Protein AF-A0A972MSM3-F1 (afdb_monomer)

pLDDT: mean 96.35, std 5.12, range [65.38, 98.5]

Sequence (62 aa):
GDAGILVDPDDEEALARHLQRLDTDETLRLILSKKGRKRAKLFSWKDSAKKLYETARDVAKT

Secondary structure (DSSP, 8-state):
--SS----TT-HHHHHHHHHHHHH-HHHHHHHHHHHHHHHTT--HHHHHHHHHHHHHHHTT-

Mean predicted aligned error: 3.73 Å

Foldseek 3Di:
DPLDDDDDPVCPVVVVVRVVCCVVPVVVVVSSVVVVVVVCVVDDPVVVVVVVVVVVVVVVVD

Radius of gyration: 18.45 Å; Cα contacts (8 Å, |Δi|>4): 18; chains: 1; bounding box: 41×22×46 Å

Structure (mmCIF, N/CA/C/O backbone):
data_AF-A0A972MSM3-F1
#
_entry.id   AF-A0A972MSM3-F1
#
loop_
_atom_site.group_PDB
_atom_site.id
_atom_site.type_symbol
_atom_site.label_atom_id
_atom_site.label_alt_id
_atom_site.label_comp_id
_atom_site.label_asym_id
_atom_site.label_entity_id
_atom_site.label_seq_id
_atom_site.pdbx_PDB_ins_code
_atom_site.Cartn_x
_atom_site.Cartn_y
_atom_site.Cartn_z
_atom_site.occupancy
_atom_site.B_iso_or_equiv
_atom_site.auth_seq_id
_atom_site.auth_comp_id
_atom_site.auth_asym_id
_atom_site.auth_atom_id
_atom_site.pdbx_PDB_model_num
ATOM 1 N N . GLY A 1 1 ? 1.753 -8.165 1.042 1.00 76.75 1 GLY A N 1
ATOM 2 C CA . GLY A 1 1 ? 2.661 -7.363 1.899 1.00 76.75 1 GLY A CA 1
ATOM 3 C C . GLY A 1 1 ? 2.057 -7.235 3.286 1.00 76.75 1 GLY A C 1
ATOM 4 O O . GLY A 1 1 ? 0.941 -7.690 3.458 1.00 76.75 1 GLY A O 1
ATOM 5 N N . ASP A 1 2 ? 2.742 -6.627 4.258 1.00 91.12 2 ASP A N 1
ATOM 6 C CA . ASP A 1 2 ? 2.266 -6.534 5.657 1.00 91.12 2 ASP A CA 1
ATOM 7 C C . ASP A 1 2 ? 1.627 -5.174 6.018 1.00 91.12 2 ASP A C 1
ATOM 9 O O . ASP A 1 2 ? 1.332 -4.901 7.183 1.00 91.12 2 ASP A O 1
ATOM 13 N N . ALA A 1 3 ? 1.459 -4.307 5.014 1.00 95.50 3 ALA A N 1
ATOM 14 C CA . ALA A 1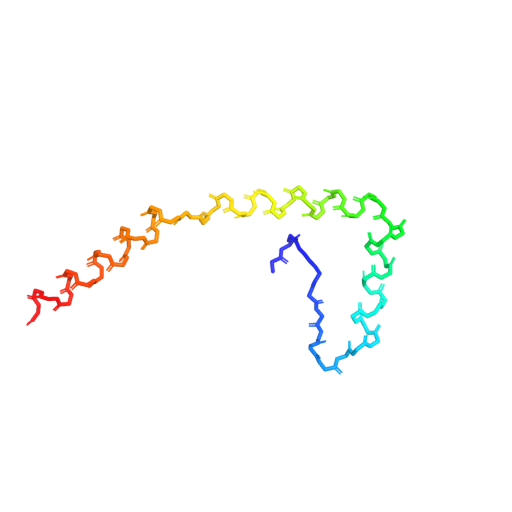 3 ? 0.974 -2.933 5.130 1.00 95.50 3 ALA A CA 1
ATOM 15 C C . ALA A 1 3 ? -0.522 -2.762 4.800 1.00 95.50 3 ALA A C 1
ATOM 17 O O . ALA A 1 3 ? -1.001 -1.635 4.708 1.00 95.50 3 ALA A O 1
ATOM 18 N N . GLY A 1 4 ? -1.242 -3.864 4.606 1.00 95.81 4 GLY A N 1
ATOM 19 C CA . GLY A 1 4 ? -2.669 -3.898 4.306 1.00 95.81 4 GLY A CA 1
ATOM 20 C C . GLY A 1 4 ? -3.235 -5.290 4.570 1.00 95.81 4 GLY A C 1
ATOM 21 O O . GLY A 1 4 ? -2.493 -6.200 4.947 1.00 95.81 4 GLY A O 1
ATOM 22 N N . ILE A 1 5 ? -4.539 -5.438 4.372 1.00 96.81 5 ILE A N 1
ATOM 23 C CA . ILE A 1 5 ? -5.245 -6.716 4.461 1.00 96.81 5 ILE A CA 1
ATOM 24 C C . ILE A 1 5 ? -5.446 -7.218 3.029 1.00 96.81 5 ILE A C 1
ATOM 26 O O . ILE A 1 5 ? -5.877 -6.451 2.172 1.00 96.81 5 ILE A O 1
ATOM 30 N N . LEU A 1 6 ? -5.080 -8.471 2.765 1.00 96.50 6 LEU A N 1
ATOM 31 C CA . LEU A 1 6 ? -5.388 -9.139 1.503 1.00 96.50 6 LEU A CA 1
ATOM 32 C C . LEU A 1 6 ? -6.675 -9.933 1.682 1.00 96.50 6 LEU A C 1
ATOM 34 O O . LEU A 1 6 ? -6.850 -10.584 2.711 1.00 96.50 6 LEU A O 1
ATOM 38 N N . VAL A 1 7 ? -7.540 -9.865 0.681 1.00 96.44 7 VAL A N 1
ATOM 39 C CA . VAL A 1 7 ? -8.799 -10.604 0.615 1.00 96.44 7 VAL A CA 1
ATOM 40 C C . VAL A 1 7 ? -8.857 -11.339 -0.715 1.00 96.44 7 VAL A C 1
ATOM 42 O O . VAL A 1 7 ? -8.225 -10.903 -1.682 1.00 96.44 7 VAL A O 1
ATOM 45 N N . ASP A 1 8 ? -9.574 -12.456 -0.741 1.00 97.12 8 ASP A N 1
ATOM 46 C CA . ASP A 1 8 ? -9.953 -13.093 -1.996 1.00 97.12 8 ASP A CA 1
ATOM 47 C C . ASP A 1 8 ? -10.859 -12.117 -2.775 1.00 97.12 8 ASP A C 1
ATOM 49 O O . ASP A 1 8 ? -11.805 -11.593 -2.179 1.00 97.12 8 ASP A O 1
ATOM 53 N N . PRO A 1 9 ? -10.555 -11.788 -4.046 1.00 96.56 9 PRO A N 1
ATOM 54 C CA . PRO A 1 9 ? -11.383 -10.877 -4.832 1.00 96.56 9 PRO A CA 1
ATOM 55 C C . PRO A 1 9 ? -12.816 -11.380 -5.056 1.00 96.56 9 PRO A C 1
ATOM 57 O O . PRO A 1 9 ? -13.688 -10.542 -5.272 1.00 96.56 9 PRO A O 1
ATOM 60 N N . ASP A 1 10 ? -13.059 -12.692 -4.974 1.00 98.12 10 ASP A N 1
ATOM 61 C CA . ASP A 1 10 ? -14.381 -13.292 -5.182 1.00 98.12 10 ASP A CA 1
ATOM 62 C C . ASP A 1 10 ? -15.164 -13.486 -3.858 1.00 98.12 10 ASP A C 1
ATOM 64 O O . ASP A 1 10 ? -16.303 -13.955 -3.869 1.00 98.12 10 ASP A O 1
ATOM 68 N N . ASP A 1 11 ? -14.588 -13.105 -2.706 1.00 98.31 11 ASP A N 1
ATOM 69 C CA . ASP A 1 11 ? -15.235 -13.160 -1.383 1.00 98.31 11 ASP A CA 1
ATOM 70 C C . ASP A 1 11 ? -15.666 -11.758 -0.908 1.00 98.31 11 ASP A C 1
ATOM 72 O O . ASP A 1 11 ? -14.991 -11.074 -0.126 1.00 98.31 11 ASP A O 1
ATOM 76 N N . GLU A 1 12 ? -16.836 -11.329 -1.383 1.00 98.19 12 GLU A N 1
ATOM 77 C CA . GLU A 1 12 ? -17.441 -10.035 -1.039 1.00 98.19 12 GLU A CA 1
ATOM 78 C C . GLU A 1 12 ? -17.699 -9.885 0.471 1.00 98.19 12 GLU A C 1
ATOM 80 O O . GLU A 1 12 ? -17.510 -8.810 1.050 1.00 98.19 12 GLU A O 1
ATOM 85 N N . GLU A 1 13 ? -18.070 -10.976 1.140 1.00 98.44 13 GLU A N 1
ATOM 86 C CA . GLU A 1 13 ? -18.357 -10.994 2.572 1.00 98.44 13 GLU A CA 1
ATOM 87 C C . GLU A 1 13 ? -17.081 -10.782 3.400 1.00 98.44 13 GLU A C 1
ATOM 89 O O . GLU A 1 13 ? -17.082 -10.051 4.397 1.00 98.44 13 GLU A O 1
ATOM 94 N N . ALA A 1 14 ? -15.953 -11.376 2.997 1.00 98.12 14 ALA A N 1
ATOM 95 C CA . ALA A 1 14 ? -14.660 -11.092 3.613 1.00 98.12 14 ALA A CA 1
ATOM 96 C C . ALA A 1 14 ? -14.251 -9.633 3.425 1.00 98.12 14 ALA A C 1
ATOM 98 O O . ALA A 1 14 ? -13.804 -9.002 4.392 1.00 98.12 14 ALA A O 1
ATOM 99 N N . LEU A 1 15 ? -14.435 -9.078 2.225 1.00 98.25 15 LEU A N 1
ATOM 100 C CA . LEU A 1 15 ? -14.161 -7.668 1.968 1.00 98.25 15 LEU A CA 1
ATOM 101 C C . LEU A 1 15 ? -14.975 -6.768 2.911 1.00 98.25 15 LEU A C 1
ATOM 103 O O . LEU A 1 15 ? -14.389 -5.926 3.599 1.00 98.25 15 LEU A O 1
ATOM 107 N N . ALA A 1 16 ? -16.289 -6.985 3.011 1.00 98.31 16 ALA A N 1
ATOM 108 C CA . ALA A 1 16 ? -17.173 -6.211 3.881 1.00 98.31 16 ALA A CA 1
ATOM 109 C C . ALA A 1 16 ? -16.746 -6.281 5.359 1.00 98.31 16 ALA A C 1
ATOM 111 O O . ALA A 1 16 ? -16.586 -5.244 6.011 1.00 98.31 16 ALA A O 1
ATOM 112 N N . ARG A 1 17 ? -16.461 -7.485 5.877 1.00 98.44 17 ARG A N 1
ATOM 113 C CA . ARG A 1 17 ? -15.975 -7.670 7.259 1.00 98.44 17 ARG A CA 1
ATOM 114 C C . ARG A 1 17 ? -14.667 -6.926 7.518 1.00 98.44 17 ARG A C 1
ATOM 116 O O . ARG A 1 17 ? -14.492 -6.320 8.577 1.00 98.44 17 ARG A O 1
ATOM 123 N N . HIS A 1 18 ? -13.727 -6.963 6.574 1.00 97.75 18 HIS A N 1
ATOM 124 C CA . HIS A 1 18 ? -12.443 -6.286 6.732 1.00 97.75 18 HIS A CA 1
ATOM 125 C C . HIS A 1 18 ? -12.563 -4.763 6.648 1.00 97.75 18 HIS A C 1
ATOM 127 O O . HIS A 1 18 ? -11.893 -4.074 7.420 1.00 97.75 18 HIS A O 1
ATOM 133 N N . LEU A 1 19 ? -13.444 -4.239 5.793 1.00 97.88 19 LEU A N 1
ATOM 134 C CA . LEU A 1 19 ? -13.771 -2.813 5.761 1.00 97.88 19 LEU A CA 1
ATOM 135 C C . LEU A 1 19 ? -14.403 -2.356 7.083 1.00 97.88 19 LEU A C 1
ATOM 137 O O . LEU A 1 19 ? -13.933 -1.386 7.675 1.00 97.88 19 LEU A O 1
ATOM 141 N N . GLN A 1 20 ? -15.384 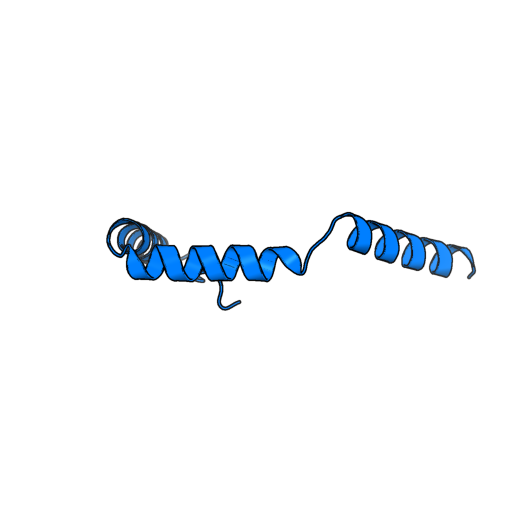-3.096 7.608 1.00 98.50 20 GLN A N 1
ATOM 142 C CA . GLN A 1 20 ? -16.018 -2.780 8.893 1.00 98.50 20 GLN A CA 1
ATOM 143 C C . GLN A 1 20 ? -15.019 -2.819 10.058 1.00 98.50 20 GLN A C 1
ATOM 145 O O . GLN A 1 20 ? -15.044 -1.968 10.951 1.00 98.50 20 GLN A O 1
ATOM 150 N N . ARG A 1 21 ? -14.093 -3.784 10.052 1.00 98.00 21 ARG A N 1
ATOM 151 C CA . ARG A 1 21 ? -13.025 -3.843 11.055 1.00 98.00 21 ARG A CA 1
ATOM 152 C C . ARG A 1 21 ? -12.084 -2.645 10.950 1.00 98.00 21 ARG A C 1
ATOM 154 O O . ARG A 1 21 ? 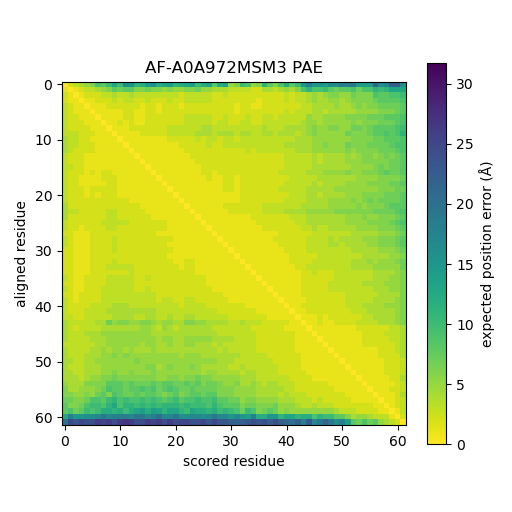-11.685 -2.113 11.976 1.00 98.00 21 ARG A O 1
ATOM 161 N N . LEU A 1 22 ? -11.726 -2.207 9.743 1.00 97.56 22 LEU A N 1
ATOM 162 C CA . LEU A 1 22 ? -10.886 -1.018 9.561 1.00 97.56 22 LEU A CA 1
ATOM 163 C C . LEU A 1 22 ? -11.564 0.265 10.046 1.00 97.56 22 LEU A C 1
ATOM 165 O O . LEU A 1 22 ? -10.860 1.176 10.481 1.00 97.56 22 LEU A O 1
ATOM 169 N N . ASP A 1 23 ? -12.890 0.345 9.972 1.00 98.25 23 ASP A N 1
ATOM 170 C CA . ASP A 1 23 ? -13.668 1.477 10.478 1.00 98.25 23 ASP A CA 1
ATOM 171 C C . ASP A 1 23 ? -13.728 1.488 12.016 1.00 98.25 23 ASP A C 1
ATOM 173 O O . ASP A 1 23 ? -13.426 2.497 12.660 1.00 98.25 23 ASP A O 1
ATOM 177 N N . THR A 1 24 ? -13.994 0.328 12.618 1.00 98.44 24 THR A N 1
ATOM 178 C CA . THR A 1 24 ? -14.230 0.203 14.066 1.00 98.44 24 THR A CA 1
ATOM 179 C C . THR A 1 24 ? -12.959 0.019 14.911 1.00 98.44 24 THR A C 1
ATOM 181 O O . THR A 1 24 ? -12.925 0.453 16.060 1.00 98.44 24 THR A O 1
ATOM 184 N N . ASP A 1 25 ? -11.888 -0.566 14.365 1.00 98.50 25 ASP A N 1
ATOM 185 C CA . ASP A 1 25 ? -10.602 -0.778 15.048 1.00 98.50 25 ASP A CA 1
ATOM 186 C C . ASP A 1 25 ? -9.587 0.314 14.661 1.00 98.50 25 ASP A C 1
ATOM 188 O O . ASP A 1 25 ? -8.803 0.193 13.710 1.00 98.50 25 ASP A O 1
ATOM 192 N N . GLU A 1 26 ? -9.588 1.414 15.419 1.00 98.44 26 GLU A N 1
ATOM 193 C CA . GLU A 1 26 ? -8.674 2.540 15.196 1.00 98.44 26 GLU A CA 1
ATOM 194 C C . GLU A 1 26 ? -7.196 2.141 15.314 1.00 98.44 26 GLU A C 1
ATOM 196 O O . GLU A 1 26 ? -6.358 2.607 14.534 1.00 98.44 26 GLU A O 1
ATOM 201 N N . THR A 1 27 ? -6.863 1.249 16.252 1.00 98.38 27 THR A N 1
ATOM 202 C CA . THR A 1 27 ? -5.477 0.815 16.472 1.00 98.38 27 THR A CA 1
ATOM 203 C C . THR A 1 27 ? -4.944 0.104 15.234 1.00 98.38 27 THR A C 1
ATOM 205 O O . THR A 1 27 ? -3.866 0.441 14.730 1.00 98.38 27 THR A O 1
ATOM 208 N N . LEU A 1 28 ? -5.719 -0.837 14.690 1.00 97.94 28 LEU A N 1
ATOM 209 C CA . LEU A 1 28 ? -5.383 -1.526 13.450 1.00 97.94 28 LEU A CA 1
ATOM 210 C C . LEU A 1 28 ? -5.213 -0.540 12.290 1.00 97.94 28 LEU A C 1
ATOM 212 O O . LEU A 1 28 ? -4.209 -0.599 11.570 1.00 97.94 28 LEU A O 1
ATOM 216 N N . ARG A 1 29 ? -6.158 0.393 12.129 1.00 97.88 29 ARG A N 1
ATOM 217 C CA . ARG A 1 29 ? -6.125 1.405 11.066 1.00 97.88 29 ARG A CA 1
ATOM 218 C C . ARG A 1 29 ? -4.862 2.266 11.134 1.00 97.88 29 ARG A C 1
ATOM 220 O O . ARG A 1 29 ? -4.213 2.488 10.105 1.00 97.88 29 ARG A O 1
ATOM 227 N N . LEU A 1 30 ? -4.459 2.711 12.325 1.00 98.25 30 LEU A N 1
ATOM 228 C CA . LEU A 1 30 ? -3.241 3.504 12.526 1.00 98.25 30 LEU A CA 1
ATOM 229 C C . LEU A 1 30 ? -1.968 2.707 12.213 1.00 98.25 30 LEU A C 1
ATOM 231 O O . LEU A 1 30 ? -1.063 3.224 11.543 1.00 98.25 30 LEU A O 1
ATOM 235 N N . ILE A 1 31 ? -1.903 1.444 12.645 1.00 98.25 31 ILE A N 1
ATOM 236 C CA . ILE A 1 31 ? -0.769 0.551 12.367 1.00 98.25 31 ILE A CA 1
ATOM 237 C C . ILE A 1 31 ? -0.601 0.363 10.858 1.00 98.25 31 ILE A C 1
ATOM 239 O O . ILE A 1 31 ? 0.489 0.605 10.326 1.00 98.25 31 ILE A O 1
ATOM 243 N N . LEU A 1 32 ? -1.671 -0.018 10.156 1.00 98.19 32 LEU A N 1
ATOM 244 C CA . LEU A 1 32 ? -1.630 -0.249 8.712 1.00 98.19 32 LEU A CA 1
ATOM 245 C C . LEU A 1 32 ? -1.300 1.039 7.950 1.00 98.19 32 LEU A C 1
ATOM 247 O O . LEU A 1 32 ? -0.422 1.029 7.089 1.00 98.19 32 LEU A O 1
ATOM 251 N N . SER A 1 33 ? -1.869 2.180 8.350 1.00 97.75 33 SER A N 1
ATOM 252 C CA . SER A 1 33 ? -1.548 3.491 7.763 1.00 97.75 33 SER A CA 1
ATOM 253 C C . SER A 1 33 ? -0.068 3.865 7.913 1.00 97.75 33 SER A C 1
ATOM 255 O O . SER A 1 33 ? 0.547 4.438 7.006 1.00 97.75 33 SER A O 1
ATOM 257 N N . LYS A 1 34 ? 0.546 3.560 9.063 1.00 98.25 34 LYS A N 1
ATOM 258 C CA . LYS A 1 34 ? 1.980 3.799 9.295 1.00 98.25 34 LYS A CA 1
ATOM 259 C C . LYS A 1 34 ? 2.841 2.871 8.439 1.00 98.25 34 LYS A C 1
ATOM 261 O O . LYS A 1 34 ? 3.804 3.333 7.819 1.00 98.25 34 LYS A O 1
ATOM 266 N N . LYS A 1 35 ? 2.488 1.586 8.369 1.00 98.19 35 LYS A N 1
ATOM 267 C CA . LYS A 1 35 ? 3.188 0.603 7.532 1.00 98.19 35 LYS A CA 1
ATOM 268 C C . LYS A 1 35 ? 3.087 0.944 6.044 1.00 98.19 35 LYS A C 1
ATOM 270 O O . LYS A 1 35 ? 4.111 0.935 5.365 1.00 98.19 35 LYS A O 1
ATOM 275 N N . GLY A 1 36 ? 1.906 1.332 5.563 1.00 97.75 36 GLY A N 1
ATOM 276 C CA . GLY A 1 36 ? 1.667 1.757 4.181 1.00 97.75 36 GLY A CA 1
ATOM 277 C C . GLY A 1 36 ? 2.549 2.935 3.788 1.00 97.75 36 GLY A C 1
AT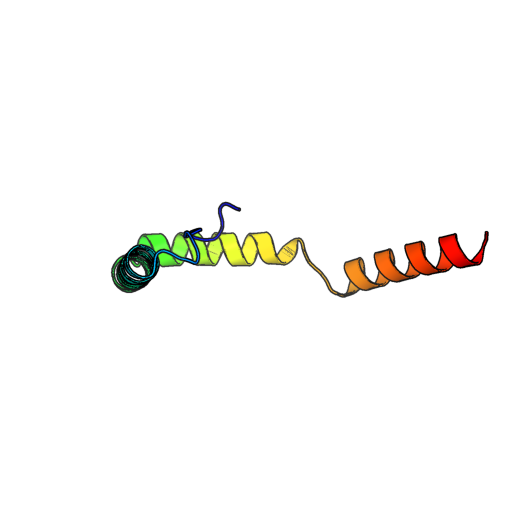OM 278 O O . GLY A 1 36 ? 3.310 2.844 2.826 1.00 97.75 36 GLY A O 1
ATOM 279 N N . ARG A 1 37 ? 2.564 3.997 4.604 1.00 97.62 37 ARG A N 1
ATOM 280 C CA . ARG A 1 37 ? 3.450 5.154 4.387 1.00 97.62 37 ARG A CA 1
ATOM 281 C C . ARG A 1 37 ? 4.933 4.778 4.405 1.00 97.62 37 ARG A C 1
ATOM 283 O O . ARG A 1 37 ? 5.699 5.303 3.604 1.00 97.62 37 ARG A O 1
ATOM 290 N N . LYS A 1 38 ? 5.357 3.859 5.281 1.00 97.12 38 LYS A N 1
ATOM 291 C CA . LYS A 1 38 ? 6.741 3.351 5.292 1.00 97.12 38 LYS A CA 1
ATOM 292 C C . LYS A 1 38 ? 7.066 2.573 4.011 1.00 97.12 38 LYS A C 1
ATOM 294 O O . LYS A 1 38 ? 8.129 2.789 3.441 1.00 97.12 38 LYS A O 1
ATOM 299 N N . ARG A 1 39 ? 6.160 1.708 3.542 1.00 96.69 39 ARG A N 1
ATOM 300 C CA . ARG A 1 39 ? 6.331 0.905 2.320 1.00 96.69 39 ARG A CA 1
ATOM 301 C C . ARG A 1 39 ? 6.351 1.768 1.060 1.00 96.69 39 ARG A C 1
ATOM 303 O O . ARG A 1 39 ? 7.155 1.490 0.175 1.00 96.69 39 ARG A O 1
ATOM 310 N N . ALA A 1 40 ? 5.520 2.811 1.004 1.00 96.44 40 ALA A N 1
ATOM 311 C CA . ALA A 1 40 ? 5.436 3.740 -0.121 1.00 96.44 40 ALA A CA 1
ATOM 312 C C . ALA A 1 40 ? 6.780 4.420 -0.420 1.00 96.44 40 ALA A C 1
ATOM 314 O O . ALA A 1 40 ? 7.120 4.598 -1.581 1.00 96.44 40 ALA A O 1
ATOM 315 N N . LYS A 1 41 ? 7.598 4.697 0.607 1.00 95.25 41 LYS A N 1
ATOM 316 C CA . LYS A 1 41 ? 8.947 5.272 0.440 1.00 95.25 41 LYS A CA 1
ATOM 317 C C . LYS A 1 41 ? 9.913 4.393 -0.361 1.00 95.25 41 LYS A C 1
ATOM 319 O O . LYS A 1 41 ? 10.940 4.892 -0.801 1.00 95.25 41 LYS A O 1
ATOM 324 N N . LEU A 1 42 ? 9.615 3.102 -0.535 1.00 94.44 42 LEU A N 1
ATOM 325 C CA . LEU A 1 42 ? 10.418 2.203 -1.372 1.00 94.44 42 LEU A CA 1
ATOM 326 C C . LEU A 1 42 ? 10.146 2.381 -2.873 1.00 94.44 42 LEU A C 1
ATOM 328 O O . LEU A 1 42 ? 10.843 1.780 -3.686 1.00 94.44 42 LEU A O 1
ATOM 332 N N . PHE A 1 43 ? 9.134 3.166 -3.241 1.00 95.81 43 PHE A N 1
ATOM 333 C CA . PHE A 1 43 ? 8.774 3.439 -4.623 1.00 95.81 43 PHE A CA 1
ATOM 334 C C . PHE A 1 43 ? 8.915 4.935 -4.891 1.00 95.81 43 PHE A C 1
ATOM 336 O O . PHE A 1 43 ? 8.338 5.763 -4.188 1.00 95.81 43 PHE A O 1
ATOM 343 N N . SER A 1 44 ? 9.681 5.290 -5.920 1.00 97.12 44 SER A N 1
ATOM 344 C CA . SER A 1 44 ? 9.812 6.673 -6.367 1.00 97.12 44 SER A CA 1
ATOM 345 C C . SER A 1 44 ? 9.755 6.748 -7.891 1.00 97.12 44 SER A C 1
ATOM 347 O O . SER A 1 44 ? 10.227 5.850 -8.599 1.00 97.12 44 SER A O 1
ATOM 349 N N . TRP A 1 45 ? 9.183 7.838 -8.406 1.00 97.44 45 TRP A N 1
ATOM 350 C CA . TRP A 1 45 ? 9.165 8.107 -9.845 1.00 97.44 45 TRP A CA 1
ATOM 351 C C . TRP A 1 45 ? 10.574 8.246 -10.413 1.00 97.44 45 TRP A C 1
ATOM 353 O O . TRP A 1 45 ? 10.849 7.726 -11.488 1.00 97.44 45 TRP A O 1
ATOM 363 N N . LYS A 1 46 ? 11.482 8.883 -9.666 1.00 97.94 46 LYS A N 1
ATOM 364 C CA . LYS A 1 46 ? 12.881 9.062 -10.068 1.00 97.94 46 LYS A CA 1
ATOM 365 C C . LYS A 1 46 ? 13.587 7.721 -10.269 1.00 97.94 46 LYS A C 1
ATOM 367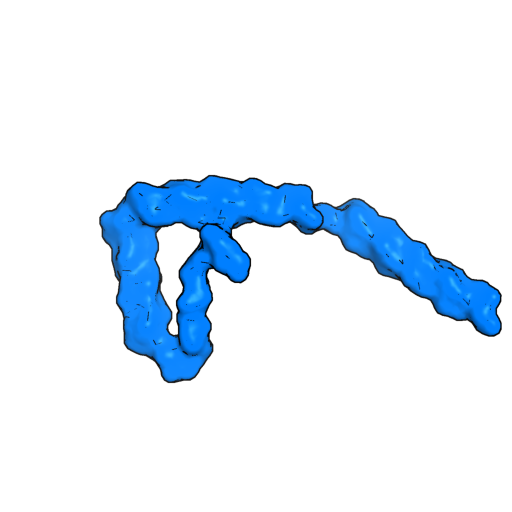 O O . LYS A 1 46 ? 14.216 7.521 -11.304 1.00 97.94 46 LYS A O 1
ATOM 372 N N . ASP A 1 47 ? 13.454 6.799 -9.315 1.00 97.56 47 ASP A N 1
ATOM 373 C CA . ASP A 1 47 ? 14.085 5.479 -9.419 1.00 97.56 47 ASP A CA 1
ATOM 374 C C . ASP A 1 47 ? 13.448 4.642 -10.530 1.00 97.56 47 ASP A C 1
ATOM 376 O O . ASP A 1 47 ? 14.151 3.932 -11.245 1.00 97.56 47 ASP A O 1
ATOM 380 N N . SER A 1 48 ? 12.128 4.753 -10.707 1.00 97.94 48 SER A N 1
ATOM 381 C CA . SER A 1 48 ? 11.407 4.061 -11.782 1.00 97.94 48 SER A CA 1
ATOM 382 C C . SER A 1 48 ? 11.850 4.555 -13.161 1.00 97.94 48 SER A C 1
ATOM 384 O O . SER A 1 48 ? 12.197 3.747 -14.018 1.00 97.94 48 SER A O 1
ATOM 386 N N . ALA A 1 49 ? 11.923 5.875 -13.357 1.00 98.06 49 ALA A N 1
ATOM 387 C CA . ALA A 1 49 ? 12.383 6.488 -14.600 1.00 98.06 49 ALA A CA 1
ATOM 388 C C . ALA A 1 49 ? 13.845 6.138 -14.905 1.00 98.06 49 ALA A C 1
ATOM 390 O O . ALA A 1 49 ? 14.170 5.808 -16.043 1.00 98.06 49 ALA A O 1
ATOM 391 N N . LYS A 1 50 ? 14.717 6.144 -13.886 1.00 98.19 50 LYS A N 1
ATOM 392 C CA . LYS A 1 50 ? 16.116 5.726 -14.030 1.00 98.19 50 LYS A CA 1
ATOM 393 C C . LYS A 1 50 ? 16.217 4.279 -14.523 1.00 98.19 50 LYS A C 1
ATOM 395 O O . LYS A 1 50 ? 16.884 4.036 -15.523 1.00 98.19 50 LYS A O 1
ATOM 400 N N . LYS A 1 51 ? 15.523 3.344 -13.865 1.00 97.75 51 LYS A N 1
ATOM 401 C CA . LYS A 1 51 ? 15.524 1.919 -14.246 1.00 97.75 51 LYS A CA 1
ATOM 402 C C . LYS A 1 51 ? 14.967 1.696 -15.650 1.00 97.75 51 LYS A C 1
ATOM 404 O O . LYS A 1 51 ? 15.516 0.902 -16.413 1.00 97.75 51 LYS A O 1
ATOM 409 N N . LEU A 1 52 ? 13.893 2.408 -15.997 1.00 98.00 52 LEU A N 1
ATOM 410 C CA . LEU A 1 52 ? 13.302 2.351 -17.331 1.00 98.00 52 LEU A CA 1
ATOM 411 C C . LEU A 1 52 ? 14.295 2.829 -18.396 1.00 98.00 52 LEU A C 1
ATOM 413 O O . LEU A 1 52 ? 14.500 2.139 -19.390 1.00 98.00 52 LEU A O 1
ATOM 417 N N . TYR A 1 53 ? 14.941 3.975 -18.170 1.00 98.00 53 TYR A N 1
ATOM 418 C CA . TYR A 1 53 ? 15.946 4.518 -19.081 1.00 98.00 53 TYR A CA 1
ATOM 419 C C . TYR A 1 53 ? 17.144 3.578 -19.252 1.00 98.00 53 TYR A C 1
ATOM 421 O O . TYR A 1 53 ? 17.572 3.339 -20.378 1.00 98.00 53 TYR A O 1
ATOM 429 N N . GLU A 1 54 ? 17.672 3.027 -18.156 1.00 97.94 54 GLU A N 1
ATOM 430 C CA . GLU A 1 54 ? 18.777 2.061 -18.195 1.00 97.94 54 GLU A CA 1
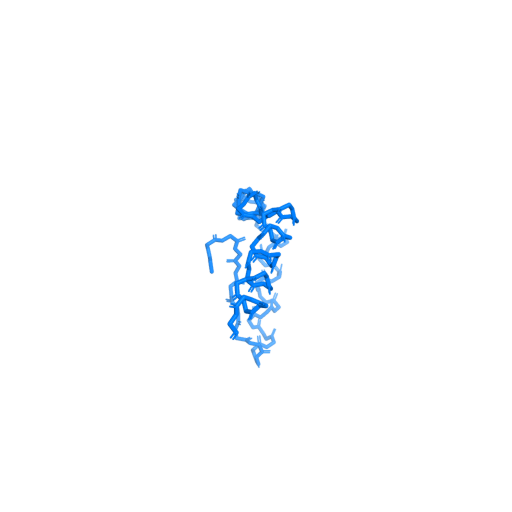ATOM 431 C C . GLU A 1 54 ? 18.410 0.843 -19.050 1.00 97.94 54 GLU A C 1
ATOM 433 O O . GLU A 1 54 ? 19.153 0.498 -19.964 1.00 97.94 54 GLU A O 1
ATOM 438 N N . THR A 1 55 ? 17.216 0.283 -18.838 1.00 97.69 55 THR A N 1
ATOM 439 C CA . THR A 1 55 ? 16.714 -0.860 -19.616 1.00 97.69 55 THR A CA 1
ATOM 440 C C . THR A 1 55 ? 16.565 -0.513 -21.101 1.00 97.69 55 THR A C 1
ATOM 442 O O . THR A 1 55 ? 17.042 -1.251 -21.959 1.00 97.69 55 THR A O 1
ATOM 445 N N . ALA A 1 56 ? 15.947 0.628 -21.422 1.00 97.50 56 ALA A N 1
ATOM 446 C CA . ALA A 1 56 ? 15.759 1.066 -22.805 1.00 97.50 56 ALA A CA 1
ATOM 447 C C . ALA A 1 56 ? 17.097 1.313 -23.525 1.00 97.50 56 ALA A C 1
ATOM 449 O O . ALA A 1 56 ? 17.267 0.926 -24.680 1.00 97.50 56 ALA A O 1
ATOM 450 N N . ARG A 1 57 ? 18.069 1.922 -22.834 1.00 97.56 57 ARG A N 1
ATOM 451 C CA . ARG A 1 57 ? 19.420 2.163 -23.355 1.00 97.56 57 ARG A CA 1
ATOM 452 C C . ARG A 1 57 ? 20.167 0.861 -23.624 1.00 97.56 57 ARG A C 1
ATOM 454 O O . ARG A 1 57 ? 20.887 0.783 -24.613 1.00 97.56 57 ARG A O 1
ATOM 461 N N . ASP A 1 58 ? 20.058 -0.118 -22.735 1.00 97.06 58 ASP A N 1
ATOM 462 C CA . ASP A 1 58 ? 20.795 -1.374 -22.866 1.00 97.06 58 ASP A CA 1
ATOM 463 C C . ASP A 1 58 ? 20.261 -2.204 -24.046 1.00 97.06 58 ASP A C 1
ATOM 465 O O . ASP A 1 58 ? 21.054 -2.728 -24.826 1.00 97.06 58 ASP A O 1
ATOM 469 N N . VAL A 1 59 ? 18.940 -2.206 -24.267 1.00 97.12 59 VAL A N 1
ATOM 470 C CA . VAL A 1 59 ? 18.333 -2.795 -25.475 1.00 97.12 59 VAL A CA 1
ATOM 471 C C . VAL A 1 59 ? 18.788 -2.067 -26.744 1.00 97.12 59 VAL A C 1
ATOM 473 O O . VAL A 1 59 ? 19.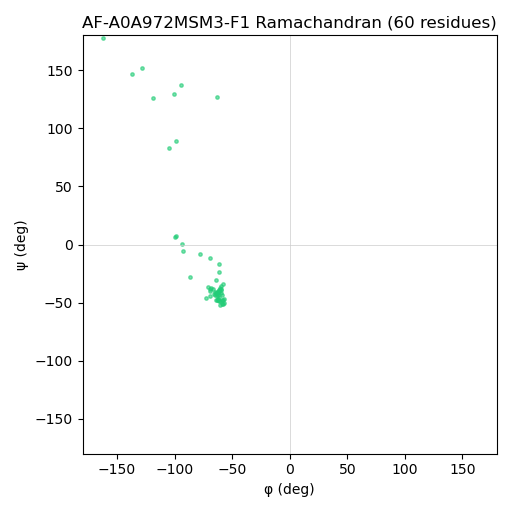128 -2.718 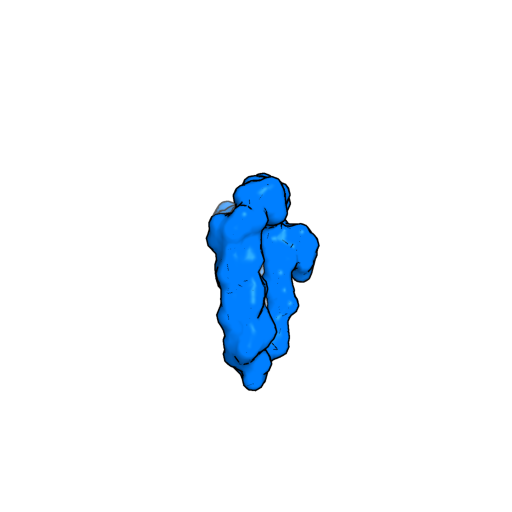-27.720 1.00 97.12 59 VAL A O 1
ATOM 476 N N . ALA A 1 60 ? 18.866 -0.732 -26.734 1.00 94.00 60 ALA A N 1
ATOM 477 C CA . ALA A 1 60 ? 19.277 0.054 -27.905 1.00 94.00 60 ALA A CA 1
ATOM 478 C C . ALA A 1 60 ? 20.762 -0.097 -28.303 1.00 94.00 60 ALA A C 1
ATOM 480 O O . ALA A 1 60 ? 21.162 0.390 -29.358 1.00 94.00 60 ALA A O 1
ATOM 481 N N . LYS A 1 61 ? 21.596 -0.712 -27.454 1.00 85.44 61 LYS A N 1
ATOM 482 C CA . LYS A 1 61 ? 23.018 -0.993 -27.731 1.00 85.44 61 LYS A CA 1
ATOM 483 C C . LYS A 1 61 ? 23.264 -2.375 -28.348 1.00 85.44 61 LYS A C 1
ATOM 485 O O . LYS A 1 61 ? 24.417 -2.677 -28.652 1.00 85.44 61 LYS A O 1
ATOM 490 N N . THR A 1 62 ? 22.224 -3.199 -28.454 1.00 65.38 62 THR A N 1
ATOM 491 C CA . THR A 1 62 ? 22.271 -4.555 -29.023 1.00 65.38 62 THR A CA 1
ATOM 492 C C . THR A 1 62 ? 21.793 -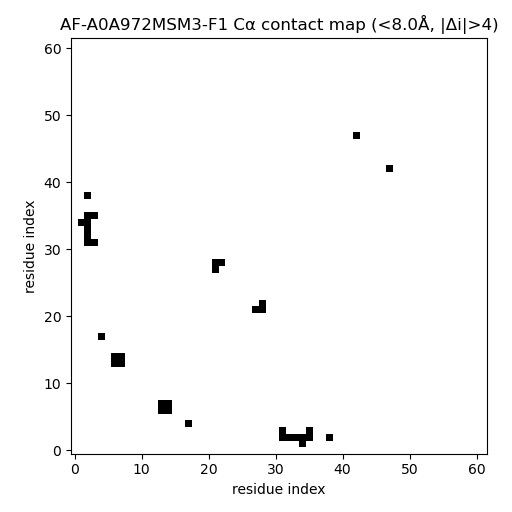4.512 -30.466 1.00 65.38 62 THR A C 1
ATOM 494 O O . THR A 1 62 ? 22.399 -5.221 -31.295 1.00 65.38 62 THR A O 1
#

Solvent-accessible surface area (backbone atoms only — not comparable to full-atom values): 3726 Å² total; per-residue (Å²): 125,91,36,62,86,88,70,63,90,88,39,64,68,59,48,50,53,52,52,52,44,49,70,73,34,58,68,61,41,52,53,30,54,53,40,36,59,59,56,50,71,79,60,52,70,68,62,50,51,50,54,50,50,53,52,54,52,58,60,73,75,110